Protein AF-A0A317Z2N9-F1 (afdb_monomer)

Secondary structure (DSSP, 8-state):
-EE---GGGHHHHTTGGGG-SS---HHHHHHHHHTTSS-HHHHHTSTTHHHHHHHHHTHHHHHIIIII---SEEEEPPTTS--TT--SEEEEEE-SS-EEEEEEEE-SSSSEEEEEEE-

pLDDT: mean 89.52, std 5.31, range [66.62, 96.81]

Mean predicted aligned error: 4.52 Å

Radius of gyration: 15.08 Å; Cα contacts (8 Å, |Δi|>4): 166; chains: 1; bounding box: 38×29×36 Å

InterPro domains:
  IPR041420 Phage-Barnase-EndoU-ColicinE5/D-RelE like nuclease 4 [PF18813] (1-115)

Organism: Staphylococcus pseudintermedius (NCBI:txid283734)

Foldseek 3Di:
DAADEDQLQVCVQLVVCVLDPDNDGSVVVVVCVVVVVDDPVSLCPGPCNVVRVVSVVCPVVVCCVPPVVPFPDKDQDDPPDPCPLQFGIWGWDDDPPDIKIWGWHQDPVDRYIYTRYID

Structure (mmCIF, N/CA/C/O backbone):
data_AF-A0A317Z2N9-F1
#
_entry.id   AF-A0A317Z2N9-F1
#
loop_
_atom_site.group_PDB
_atom_site.id
_atom_site.type_symbol
_atom_site.label_atom_id
_atom_site.label_alt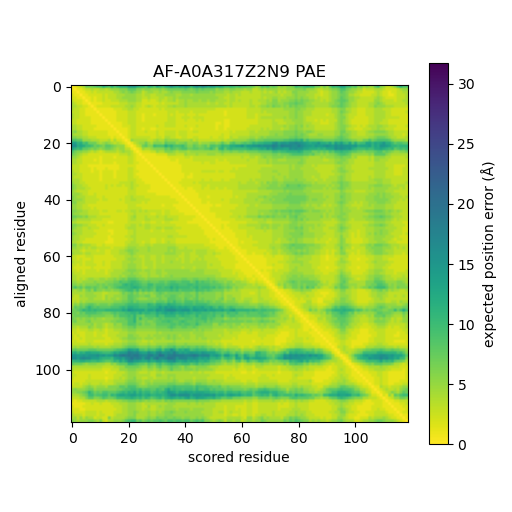_id
_atom_site.label_comp_id
_atom_site.label_asym_id
_atom_site.label_entity_id
_atom_site.label_seq_id
_atom_site.pdbx_PDB_ins_code
_atom_site.Cartn_x
_atom_site.Cartn_y
_atom_site.Cartn_z
_atom_site.occupancy
_atom_site.B_iso_or_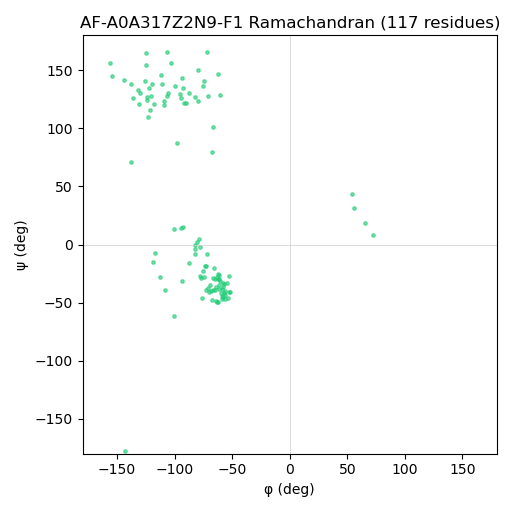equiv
_atom_site.auth_seq_id
_atom_site.auth_comp_id
_atom_site.auth_asym_id
_atom_site.auth_atom_id
_atom_site.pdbx_PDB_model_num
ATOM 1 N N . PHE A 1 1 ? 11.951 -10.401 -8.582 1.00 79.19 1 PHE A N 1
ATOM 2 C CA . PHE A 1 1 ? 12.078 -9.861 -7.207 1.00 79.19 1 PHE A CA 1
ATOM 3 C C . PHE A 1 1 ? 11.007 -10.484 -6.311 1.00 79.19 1 PHE A C 1
ATOM 5 O O . PHE A 1 1 ? 10.069 -11.060 -6.849 1.00 79.19 1 PHE A O 1
ATOM 12 N N . LYS A 1 2 ? 11.136 -10.420 -4.975 1.00 87.06 2 LYS A N 1
ATOM 13 C CA . LYS A 1 2 ? 10.104 -10.902 -4.035 1.00 87.06 2 LYS A CA 1
ATOM 14 C C . LYS A 1 2 ? 9.437 -9.712 -3.352 1.00 87.06 2 LYS A C 1
ATOM 16 O O . LYS A 1 2 ? 10.133 -8.905 -2.743 1.00 87.06 2 LYS A O 1
ATOM 21 N N . LEU A 1 3 ? 8.117 -9.610 -3.455 1.00 88.19 3 LEU A N 1
ATOM 22 C CA . LEU A 1 3 ? 7.344 -8.535 -2.838 1.00 88.19 3 LEU A CA 1
ATOM 23 C C . LEU A 1 3 ? 6.716 -9.024 -1.530 1.00 88.19 3 LEU A C 1
ATOM 25 O O . LEU A 1 3 ? 6.199 -10.137 -1.471 1.00 88.19 3 LEU A O 1
ATOM 29 N N . SER A 1 4 ? 6.788 -8.199 -0.489 1.00 89.94 4 SER A N 1
ATOM 30 C CA . SER A 1 4 ? 6.171 -8.443 0.810 1.00 89.94 4 SER A CA 1
ATOM 31 C C . SER A 1 4 ? 5.144 -7.355 1.099 1.00 89.94 4 SER A C 1
ATOM 33 O O . SER A 1 4 ? 5.462 -6.164 1.122 1.00 89.94 4 SER A O 1
ATOM 35 N N . PHE A 1 5 ? 3.898 -7.774 1.300 1.00 89.06 5 PHE A N 1
ATOM 36 C CA . PHE A 1 5 ? 2.794 -6.899 1.659 1.00 89.06 5 PHE A CA 1
ATOM 37 C C . PHE A 1 5 ? 2.156 -7.389 2.953 1.00 89.06 5 PHE A C 1
ATOM 39 O O . PHE A 1 5 ? 1.785 -8.555 3.075 1.00 89.06 5 PHE A O 1
ATOM 46 N N . GLN A 1 6 ? 2.042 -6.495 3.928 1.00 89.75 6 GLN A N 1
ATOM 47 C CA . GLN A 1 6 ? 1.457 -6.763 5.234 1.00 89.75 6 GLN A CA 1
ATOM 48 C C . GLN A 1 6 ? 0.329 -5.771 5.505 1.00 89.75 6 GLN A C 1
ATOM 50 O O . GLN A 1 6 ? 0.352 -4.630 5.042 1.00 89.75 6 GLN A O 1
ATOM 55 N N . THR A 1 7 ? -0.630 -6.155 6.345 1.00 88.56 7 THR A N 1
ATOM 56 C CA . THR A 1 7 ? -1.772 -5.299 6.709 1.00 88.56 7 THR A CA 1
ATOM 57 C C . THR A 1 7 ? -1.338 -3.930 7.246 1.00 88.56 7 THR A C 1
ATOM 59 O O . THR A 1 7 ? -1.976 -2.919 6.970 1.00 88.56 7 THR A O 1
ATOM 62 N N . ASN A 1 8 ? -0.202 -3.856 7.947 1.00 91.31 8 ASN A N 1
ATOM 63 C CA . ASN A 1 8 ? 0.342 -2.602 8.477 1.00 91.31 8 ASN A CA 1
ATOM 64 C C . ASN A 1 8 ? 0.916 -1.660 7.399 1.00 91.31 8 ASN A C 1
ATOM 66 O O . ASN A 1 8 ? 1.236 -0.516 7.715 1.00 91.31 8 ASN A O 1
ATOM 70 N N . ASN A 1 9 ? 1.030 -2.087 6.138 1.00 90.38 9 ASN A N 1
ATOM 71 C CA . ASN A 1 9 ? 1.362 -1.193 5.027 1.00 90.38 9 ASN A CA 1
ATOM 72 C C . ASN A 1 9 ? 0.145 -0.359 4.586 1.00 90.38 9 ASN A C 1
ATOM 74 O O . ASN A 1 9 ? 0.318 0.777 4.141 1.00 90.38 9 ASN A O 1
ATOM 78 N N . LEU A 1 10 ? -1.081 -0.879 4.756 1.00 91.62 10 LEU A N 1
ATOM 79 C CA . LEU A 1 10 ? -2.314 -0.225 4.299 1.00 91.62 10 LEU A CA 1
ATOM 80 C C . LEU A 1 10 ? -2.505 1.192 4.856 1.00 91.62 10 LEU A C 1
ATOM 82 O O . LEU A 1 10 ? -2.794 2.083 4.058 1.00 91.62 10 LEU A O 1
ATOM 86 N N . PRO A 1 11 ? -2.318 1.466 6.165 1.00 93.44 11 PRO A N 1
ATOM 87 C CA . PRO A 1 11 ? -2.539 2.807 6.692 1.00 93.44 11 PRO A CA 1
ATOM 88 C C . PRO A 1 11 ? -1.691 3.887 6.023 1.00 93.44 11 PRO A C 1
ATOM 90 O O . PRO A 1 11 ? -2.185 4.990 5.819 1.00 93.44 11 PRO A O 1
ATOM 93 N N . HIS A 1 12 ? -0.444 3.578 5.660 1.00 91.19 12 HIS A N 1
ATOM 94 C CA . HIS A 1 12 ? 0.419 4.537 4.977 1.00 91.19 12 HIS A CA 1
ATOM 95 C C . HIS A 1 12 ? 0.047 4.686 3.497 1.00 91.19 12 HIS A C 1
ATOM 97 O O . HIS A 1 12 ? -0.100 5.810 3.018 1.00 91.19 12 HIS A O 1
ATOM 103 N N . LEU A 1 13 ? -0.173 3.570 2.787 1.00 93.00 13 LEU A N 1
ATOM 104 C CA . LEU A 1 13 ? -0.553 3.594 1.368 1.00 93.00 13 LEU A CA 1
ATOM 105 C C . LEU A 1 13 ? -1.849 4.374 1.140 1.00 93.00 13 LEU A C 1
ATOM 107 O O . LEU A 1 13 ? -1.916 5.221 0.251 1.00 93.00 13 LEU A O 1
ATOM 111 N N . LEU A 1 14 ? -2.841 4.143 1.998 1.00 92.88 14 LEU A N 1
ATOM 112 C CA . LEU A 1 14 ? -4.150 4.791 1.950 1.00 92.88 14 LEU A CA 1
ATOM 113 C C . LEU A 1 14 ? -4.167 6.182 2.602 1.00 92.88 14 LEU A C 1
ATOM 115 O O . LEU A 1 14 ? -5.213 6.823 2.644 1.00 92.88 14 LEU A O 1
ATOM 119 N N . GLY A 1 15 ? -3.035 6.651 3.139 1.00 92.12 15 GLY A N 1
ATOM 120 C CA . GLY A 1 15 ? -2.933 7.952 3.801 1.00 92.12 15 GLY A CA 1
ATOM 121 C C . GLY A 1 15 ? -3.758 8.071 5.088 1.00 92.12 15 GLY A C 1
ATOM 122 O O . GLY A 1 15 ? -4.028 9.176 5.552 1.00 92.12 15 GLY A O 1
ATOM 123 N N . LEU A 1 16 ? -4.171 6.958 5.699 1.00 93.50 16 LEU A N 1
ATOM 124 C CA . LEU A 1 16 ? -5.059 6.970 6.863 1.00 93.50 16 LEU A CA 1
ATOM 125 C C . LEU A 1 16 ? -4.452 7.699 8.059 1.00 93.50 16 LEU A C 1
ATOM 127 O O . LEU A 1 16 ? -5.210 8.256 8.852 1.00 93.50 16 LEU A O 1
ATOM 131 N N . HIS A 1 17 ? -3.120 7.759 8.171 1.00 90.06 17 HIS A N 1
ATOM 132 C CA . HIS A 1 17 ? -2.435 8.520 9.221 1.00 90.06 17 HIS A CA 1
ATOM 133 C C . HIS A 1 17 ? -2.714 10.030 9.155 1.00 90.06 17 HIS A C 1
ATOM 135 O O . HIS A 1 17 ? -2.671 10.675 10.196 1.00 90.06 17 HIS A O 1
ATOM 141 N N . TYR A 1 18 ? -3.065 10.586 7.987 1.00 89.44 18 TYR A N 1
ATOM 142 C CA . TYR A 1 18 ? -3.460 11.998 7.847 1.00 89.44 18 TYR A CA 1
ATOM 143 C C . TYR A 1 18 ? -4.851 12.300 8.415 1.00 89.44 18 TYR A C 1
ATOM 145 O O . TYR A 1 18 ? -5.178 13.453 8.676 1.00 89.44 18 TYR A O 1
ATOM 153 N N . THR A 1 19 ? -5.682 11.275 8.616 1.00 89.00 19 THR A N 1
ATOM 154 C CA . THR A 1 19 ? -7.053 11.433 9.139 1.00 89.00 19 THR A CA 1
ATOM 155 C C . THR A 1 19 ? -7.176 11.103 10.622 1.00 89.00 19 THR A C 1
ATOM 157 O O . THR A 1 19 ? -8.280 10.946 11.144 1.00 89.00 19 THR A O 1
ATOM 160 N N . GLN A 1 20 ? -6.039 10.982 11.312 1.00 86.38 20 GLN A N 1
ATOM 161 C CA . GLN A 1 20 ? -5.984 10.720 12.744 1.00 86.38 20 GLN A CA 1
ATOM 162 C C . GLN A 1 20 ? -5.580 11.993 13.487 1.00 86.38 20 GLN A C 1
ATOM 164 O O . GLN A 1 20 ? -4.579 12.618 13.153 1.00 86.38 20 GLN A O 1
ATOM 169 N N . LYS A 1 21 ? -6.335 12.347 14.535 1.00 74.88 21 LYS A N 1
ATOM 170 C CA . LYS A 1 21 ? -6.039 13.511 15.395 1.00 74.88 21 LYS A CA 1
ATOM 171 C C . LYS A 1 21 ? -4.690 13.394 16.120 1.00 74.88 21 LYS A C 1
ATOM 173 O O . LYS A 1 21 ? -4.055 14.395 16.414 1.00 74.88 21 LYS A O 1
ATOM 178 N N . GLU A 1 22 ? -4.267 12.166 16.409 1.00 80.50 22 GLU A N 1
ATOM 179 C CA . GLU A 1 22 ? -2.992 11.839 17.048 1.00 80.50 22 GLU A CA 1
ATOM 180 C C . GLU A 1 22 ? -2.087 11.127 16.041 1.00 80.50 22 GLU A C 1
ATOM 182 O O . GLU A 1 22 ? -2.569 10.310 15.250 1.00 80.50 22 GLU A O 1
ATOM 187 N N . LYS A 1 23 ? -0.768 11.352 16.125 1.00 79.62 23 LYS A N 1
ATOM 188 C CA . LYS A 1 23 ? 0.236 10.570 15.385 1.00 79.62 23 LYS A CA 1
ATOM 189 C C . LYS A 1 23 ? 0.280 9.136 15.919 1.00 79.62 23 LYS A C 1
ATOM 191 O O . LYS A 1 23 ? 1.139 8.771 16.717 1.00 79.62 23 LYS A O 1
ATOM 196 N N . ILE A 1 24 ? -0.677 8.319 15.495 1.00 89.56 24 ILE A N 1
ATOM 197 C CA . ILE A 1 24 ? -0.731 6.896 15.815 1.00 89.56 24 ILE A CA 1
ATOM 198 C C . ILE A 1 24 ? -0.061 6.075 14.715 1.00 89.56 24 ILE A C 1
ATOM 200 O O . ILE A 1 24 ? -0.157 6.386 13.530 1.00 89.56 24 ILE A O 1
ATOM 204 N N . ASN A 1 25 ? 0.632 5.011 15.117 1.00 92.25 25 ASN A N 1
ATOM 205 C CA . ASN A 1 25 ? 1.297 4.117 14.175 1.00 92.25 25 ASN A CA 1
ATOM 206 C C . ASN A 1 25 ? 0.291 3.245 13.398 1.00 92.25 25 ASN A C 1
ATOM 208 O O . ASN A 1 25 ? -0.872 3.096 13.782 1.00 92.25 25 ASN A O 1
ATOM 212 N N . ALA A 1 26 ? 0.767 2.623 12.318 1.00 93.19 26 ALA A N 1
ATOM 213 C CA . ALA A 1 26 ? -0.054 1.795 11.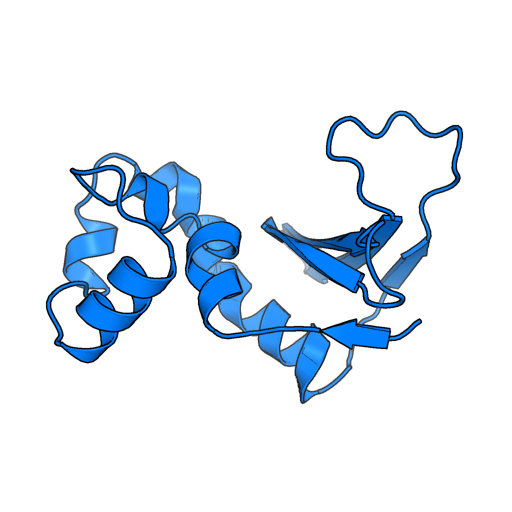441 1.00 93.19 26 ALA A CA 1
ATOM 214 C C . ALA A 1 26 ? -0.761 0.642 12.175 1.00 93.19 26 ALA A C 1
ATOM 216 O O . ALA A 1 26 ? -1.951 0.425 11.961 1.00 93.19 26 ALA A O 1
ATOM 217 N N . LYS A 1 27 ? -0.071 -0.045 13.097 1.00 94.94 27 LYS A N 1
ATOM 218 C CA . LYS A 1 27 ? -0.652 -1.152 13.875 1.00 94.94 27 LYS A CA 1
ATOM 219 C C . LYS A 1 27 ? -1.857 -0.689 14.701 1.00 94.94 27 LYS A C 1
ATOM 221 O O . LYS A 1 27 ? -2.880 -1.368 14.736 1.00 94.94 27 LYS A O 1
ATOM 226 N N . LYS A 1 28 ? -1.767 0.491 15.322 1.00 95.12 28 LYS A N 1
ATOM 227 C CA . LYS A 1 28 ? -2.863 1.093 16.096 1.00 95.12 28 LYS A CA 1
ATOM 228 C C . LYS A 1 28 ? -4.019 1.545 15.200 1.00 95.12 28 LYS A C 1
ATOM 230 O O . LYS A 1 28 ? -5.168 1.420 15.610 1.00 95.12 28 LYS A O 1
ATOM 235 N N . ILE A 1 29 ? -3.739 2.026 13.984 1.00 95.44 29 ILE A N 1
ATOM 236 C CA . ILE A 1 29 ? -4.785 2.336 12.993 1.00 95.44 29 ILE A CA 1
ATOM 237 C C . ILE A 1 29 ? -5.550 1.062 12.620 1.00 95.44 29 ILE A C 1
ATOM 239 O O . ILE A 1 29 ? -6.774 1.054 12.708 1.00 95.44 29 ILE A O 1
ATOM 243 N N . VAL A 1 30 ? -4.844 -0.022 12.280 1.00 95.56 30 VAL A N 1
ATOM 244 C CA . VAL A 1 30 ? -5.462 -1.319 11.950 1.00 95.56 30 VAL A CA 1
ATOM 245 C C . VAL A 1 30 ? -6.311 -1.839 13.114 1.00 95.56 30 VAL A C 1
ATOM 247 O O . VAL A 1 30 ? -7.461 -2.212 12.901 1.00 95.56 30 VAL A O 1
ATOM 250 N N . GLY A 1 31 ? -5.797 -1.784 14.348 1.00 96.12 31 GLY A N 1
ATOM 251 C CA . GLY A 1 31 ? -6.562 -2.167 15.542 1.00 96.12 31 G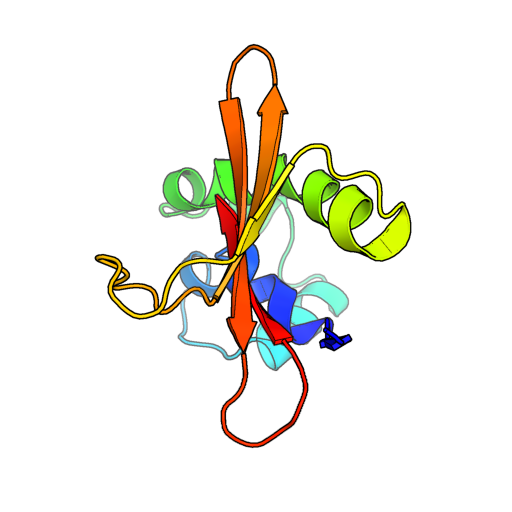LY A CA 1
ATOM 252 C C . GLY A 1 31 ? -7.838 -1.338 15.723 1.00 96.12 31 GLY A C 1
ATOM 253 O O . GLY A 1 31 ? -8.917 -1.893 15.887 1.00 96.12 31 GLY A O 1
ATOM 254 N N . ARG A 1 32 ? -7.758 -0.007 15.589 1.00 95.25 32 ARG A N 1
ATOM 255 C CA . ARG A 1 32 ? -8.935 0.875 15.695 1.00 95.25 32 ARG A CA 1
ATOM 256 C C . ARG A 1 32 ? -9.962 0.654 14.578 1.00 95.25 32 ARG A C 1
ATOM 258 O O . ARG A 1 32 ? -11.143 0.890 14.813 1.00 95.25 32 ARG A O 1
ATOM 265 N N . ILE A 1 33 ? -9.539 0.234 13.384 1.00 94.94 33 ILE A N 1
ATOM 266 C CA . ILE A 1 33 ? -10.460 -0.184 12.314 1.00 94.94 33 ILE A CA 1
ATOM 267 C C . ILE A 1 33 ? -11.179 -1.472 12.726 1.00 94.94 3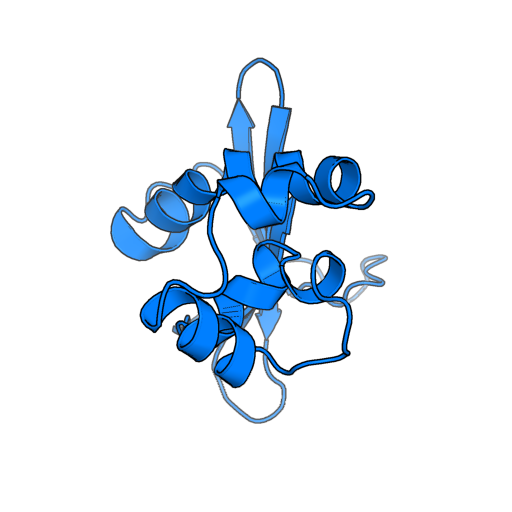3 ILE A C 1
ATOM 269 O O . ILE A 1 33 ? -12.402 -1.524 12.648 1.00 94.94 33 ILE A O 1
ATOM 273 N N . ALA A 1 34 ? -10.440 -2.474 13.214 1.00 96.25 34 ALA A N 1
ATOM 274 C CA . ALA A 1 34 ? -11.013 -3.744 13.667 1.00 96.25 34 ALA A CA 1
ATOM 275 C C . ALA A 1 34 ? -11.995 -3.565 14.841 1.00 96.25 34 ALA A C 1
ATOM 277 O O . ALA A 1 34 ? -13.015 -4.240 14.902 1.00 96.25 34 ALA A O 1
ATOM 278 N N . GLU A 1 35 ? -11.732 -2.607 15.732 1.00 96.81 35 GLU A N 1
ATOM 279 C CA . GLU A 1 35 ? -12.618 -2.227 16.842 1.00 96.81 35 GLU A CA 1
ATOM 280 C C . GLU A 1 35 ? -13.814 -1.349 16.413 1.00 96.81 35 GLU A C 1
ATOM 282 O O . GLU A 1 35 ? -14.600 -0.927 17.259 1.00 96.81 35 GLU A O 1
ATOM 287 N N . GLY A 1 36 ? -13.931 -0.981 15.131 1.00 95.75 36 GLY A N 1
ATOM 288 C CA . GLY A 1 36 ? -14.989 -0.093 14.630 1.00 95.75 36 GLY A CA 1
ATOM 289 C C . GLY A 1 36 ? -14.845 1.384 15.031 1.00 95.75 36 GLY A C 1
ATOM 290 O O . GLY A 1 36 ? -15.737 2.188 14.766 1.00 95.75 36 GLY A O 1
ATOM 291 N N . LYS A 1 37 ? -13.718 1.780 15.636 1.00 93.94 37 LYS A N 1
ATOM 292 C CA . LYS A 1 37 ? -13.436 3.167 16.060 1.00 93.94 37 LYS A CA 1
ATOM 293 C C . LYS A 1 37 ? -13.017 4.072 14.900 1.00 93.94 37 LYS A C 1
ATOM 295 O O . LYS A 1 37 ? -13.219 5.284 14.965 1.00 93.94 37 LYS A O 1
ATOM 300 N N . ILE A 1 38 ? -12.427 3.503 13.848 1.00 93.75 38 ILE A N 1
ATOM 301 C CA . ILE A 1 38 ? -12.185 4.181 12.568 1.00 93.75 38 ILE A CA 1
ATOM 302 C C . ILE A 1 38 ? -13.130 3.569 11.539 1.00 93.75 38 ILE A C 1
ATOM 304 O O . ILE A 1 38 ? -13.058 2.378 11.251 1.00 93.75 38 ILE A O 1
ATOM 308 N N . THR A 1 39 ? -13.998 4.394 10.962 1.00 93.88 39 THR A N 1
ATOM 309 C CA . THR A 1 39 ? -14.992 3.984 9.966 1.00 93.88 39 THR A CA 1
ATOM 310 C C . THR A 1 39 ? -14.862 4.812 8.694 1.00 93.88 39 THR A C 1
ATOM 312 O O . THR A 1 39 ? -14.280 5.899 8.681 1.00 93.88 39 THR A O 1
ATOM 315 N N . LYS A 1 40 ? -15.486 4.348 7.606 1.00 91.88 40 LYS A N 1
ATOM 316 C CA . LYS A 1 40 ? -15.613 5.130 6.365 1.00 91.88 40 LYS A CA 1
ATOM 317 C C . LYS A 1 40 ? -16.196 6.524 6.629 1.00 91.88 40 LYS A C 1
ATOM 319 O O . LYS A 1 40 ? -15.717 7.507 6.070 1.00 91.88 40 LYS A O 1
ATOM 324 N N . ASN A 1 41 ? -17.196 6.618 7.506 1.00 93.56 41 ASN A N 1
ATOM 325 C CA . ASN A 1 41 ? -17.836 7.884 7.854 1.00 93.56 41 ASN A CA 1
ATOM 326 C C . ASN A 1 41 ? -16.910 8.785 8.677 1.00 93.56 41 ASN A C 1
ATOM 328 O O . ASN A 1 41 ? -16.855 9.986 8.422 1.00 93.56 41 ASN A O 1
ATOM 332 N N . SER A 1 42 ? -16.147 8.233 9.629 1.00 93.00 42 SER A N 1
ATOM 333 C CA . SER A 1 42 ? -15.193 9.042 10.396 1.00 93.00 42 SER A CA 1
ATOM 334 C C . SER A 1 42 ? -14.078 9.598 9.506 1.00 93.00 42 SER A C 1
ATOM 336 O O . SER A 1 42 ? -13.728 10.764 9.657 1.00 93.00 42 SER A O 1
ATOM 338 N N . ILE A 1 43 ? -13.583 8.802 8.549 1.00 93.81 43 ILE A N 1
ATOM 339 C CA . ILE A 1 43 ? -12.563 9.215 7.571 1.00 93.81 43 ILE A CA 1
ATOM 340 C C . ILE A 1 43 ? -13.098 10.331 6.662 1.00 93.81 43 ILE A C 1
ATOM 342 O O . ILE A 1 43 ? -12.452 11.366 6.520 1.00 93.81 43 ILE A O 1
ATOM 346 N N . LYS A 1 44 ? -14.299 10.160 6.091 1.00 93.69 44 LYS A N 1
ATOM 347 C CA . LYS A 1 44 ? -14.907 11.123 5.152 1.00 93.69 44 LYS A CA 1
ATOM 348 C C . LYS A 1 44 ? -15.171 12.508 5.741 1.00 93.69 44 LYS A C 1
ATOM 350 O O . LYS A 1 44 ? -15.165 13.483 5.002 1.00 93.69 44 LYS A O 1
ATOM 355 N N . ARG A 1 45 ? -15.431 12.597 7.048 1.00 93.94 45 ARG A N 1
ATOM 356 C CA . ARG A 1 45 ? -15.681 13.875 7.741 1.00 93.94 45 ARG A CA 1
ATOM 357 C C . ARG A 1 45 ? -14.399 14.619 8.125 1.00 93.94 45 ARG A C 1
ATOM 359 O O . ARG A 1 45 ? -14.483 15.731 8.634 1.00 93.94 45 ARG A O 1
ATOM 366 N N . HIS A 1 46 ? -13.226 14.008 7.961 1.00 94.12 46 HIS A N 1
ATOM 367 C CA . HIS A 1 46 ? -11.964 14.648 8.317 1.00 94.12 46 HIS A CA 1
ATOM 368 C C . HIS A 1 46 ? -11.595 15.727 7.286 1.00 94.12 46 HIS A C 1
ATOM 370 O O . HIS A 1 46 ? -11.753 15.512 6.089 1.00 94.12 46 HIS A O 1
ATOM 376 N N . HIS A 1 47 ? -11.051 16.863 7.731 1.00 93.19 47 HIS A N 1
ATOM 377 C CA . HIS A 1 47 ? -10.676 17.980 6.847 1.00 93.19 47 HIS A CA 1
ATOM 378 C C . HIS A 1 47 ? -9.624 17.583 5.793 1.00 93.19 47 HIS A C 1
ATOM 380 O O . HIS A 1 47 ? -9.663 18.050 4.662 1.00 93.19 47 HIS A O 1
ATOM 386 N N . GLU A 1 48 ? -8.743 16.641 6.131 1.00 92.75 48 GLU A N 1
ATOM 387 C CA . GLU A 1 48 ? -7.732 16.086 5.215 1.00 92.75 48 GLU A CA 1
ATOM 388 C C . GLU A 1 48 ? -8.270 15.006 4.255 1.00 92.75 48 GLU A C 1
ATOM 390 O O . GLU A 1 48 ? -7.494 14.430 3.493 1.00 92.75 48 GLU A O 1
ATOM 395 N N . TYR A 1 49 ? -9.571 14.684 4.277 1.00 94.06 49 TYR A N 1
ATOM 396 C CA . TYR A 1 49 ? -10.132 13.605 3.452 1.00 94.06 49 TYR A CA 1
ATOM 397 C C . TYR A 1 49 ? -9.852 13.797 1.957 1.00 94.06 49 TYR A C 1
ATOM 399 O O . TYR A 1 49 ? -9.513 12.836 1.268 1.00 94.06 49 TYR A O 1
ATOM 407 N N . SER A 1 50 ? -9.938 15.034 1.459 1.00 92.12 50 SER A N 1
ATOM 408 C CA . SER A 1 50 ? -9.666 15.355 0.053 1.00 92.12 50 SER A CA 1
ATOM 409 C C . SER A 1 50 ? -8.265 14.929 -0.390 1.00 92.12 50 SER A C 1
ATOM 411 O O . SER A 1 50 ? -8.113 14.459 -1.511 1.00 92.12 50 SER A O 1
ATOM 413 N N . LYS A 1 51 ? -7.265 14.991 0.500 1.00 90.75 51 LYS A N 1
ATOM 414 C CA . LYS A 1 51 ? -5.872 14.622 0.198 1.00 90.75 51 LYS A CA 1
ATOM 415 C C . LYS A 1 51 ? -5.649 13.116 0.073 1.00 90.75 51 LYS A C 1
ATOM 417 O O . LYS A 1 51 ? -4.631 12.692 -0.465 1.00 90.75 51 LYS A O 1
ATOM 422 N N . ILE A 1 52 ? -6.567 12.304 0.600 1.00 92.62 52 ILE A N 1
ATOM 423 C CA . ILE A 1 52 ? -6.439 10.839 0.612 1.00 92.62 52 ILE A CA 1
ATOM 424 C C . ILE A 1 52 ? -7.538 10.132 -0.182 1.00 92.62 52 ILE A C 1
ATOM 426 O O . ILE A 1 52 ? -7.481 8.916 -0.353 1.00 92.62 52 ILE A O 1
ATOM 430 N N . LYS A 1 53 ? -8.545 10.871 -0.658 1.00 91.69 53 LYS A N 1
ATOM 431 C CA . LYS A 1 53 ? -9.708 10.328 -1.366 1.00 91.69 53 LYS A CA 1
ATOM 432 C C . LYS A 1 53 ? -9.292 9.458 -2.551 1.00 91.69 53 LYS A C 1
ATOM 434 O O . LYS A 1 53 ? -9.806 8.349 -2.674 1.00 91.69 53 LYS A O 1
ATOM 439 N N . ASP A 1 54 ? -8.353 9.926 -3.365 1.00 88.25 54 ASP A N 1
ATOM 440 C CA . ASP A 1 54 ? -7.924 9.206 -4.568 1.00 88.25 54 ASP A CA 1
ATOM 441 C C . ASP A 1 54 ? -7.214 7.898 -4.207 1.00 88.25 54 ASP A C 1
ATOM 443 O O . ASP A 1 54 ? -7.536 6.846 -4.748 1.00 88.25 54 ASP A O 1
ATOM 447 N N . ARG A 1 55 ? -6.388 7.908 -3.152 1.00 91.06 55 ARG A N 1
ATOM 448 C CA . ARG A 1 55 ? -5.770 6.690 -2.601 1.00 91.06 55 ARG A CA 1
ATOM 449 C C . ARG A 1 55 ? -6.814 5.669 -2.143 1.00 91.06 55 ARG A C 1
ATOM 451 O O . ARG A 1 55 ? -6.629 4.472 -2.320 1.00 91.06 55 ARG A O 1
ATOM 458 N N . LEU A 1 56 ? -7.919 6.121 -1.550 1.00 91.00 56 LEU A N 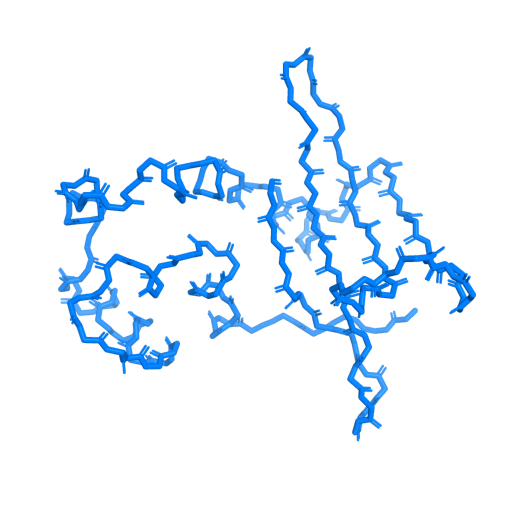1
ATOM 459 C CA . LEU A 1 56 ? -9.001 5.233 -1.116 1.00 91.00 56 LEU A CA 1
ATOM 460 C C . LEU A 1 56 ? -9.806 4.675 -2.294 1.00 91.00 56 LEU A C 1
ATOM 462 O O . LEU A 1 56 ? -10.179 3.504 -2.264 1.00 91.00 56 LEU A O 1
ATOM 466 N N . ILE A 1 57 ? -10.065 5.486 -3.324 1.00 86.62 57 ILE A N 1
ATOM 467 C CA . ILE A 1 57 ? -10.695 5.028 -4.575 1.00 86.62 57 ILE A CA 1
ATOM 468 C C . ILE A 1 57 ? -9.810 3.972 -5.242 1.00 86.62 57 ILE A C 1
ATOM 470 O O . ILE A 1 57 ? -10.305 2.950 -5.719 1.00 86.62 57 ILE A O 1
ATOM 474 N N . ASN A 1 58 ? -8.496 4.174 -5.174 1.00 85.75 58 ASN A N 1
ATOM 475 C CA . ASN A 1 58 ? -7.509 3.301 -5.784 1.00 85.75 58 ASN A CA 1
ATOM 476 C C . ASN A 1 58 ? -7.230 2.024 -4.979 1.00 85.75 58 ASN A C 1
ATOM 478 O O . ASN A 1 58 ? -6.405 1.215 -5.389 1.00 85.75 58 ASN A O 1
ATOM 482 N N . TYR A 1 59 ? -7.950 1.773 -3.880 1.00 88.69 59 TYR A N 1
ATOM 483 C CA . TYR A 1 59 ? -7.781 0.568 -3.063 1.00 88.69 59 TYR A CA 1
ATOM 484 C C . TYR A 1 59 ? -7.855 -0.733 -3.881 1.00 88.69 59 TYR A C 1
ATOM 486 O O . TYR A 1 59 ? -7.044 -1.635 -3.678 1.00 88.69 59 TYR A O 1
ATOM 494 N N . ASN A 1 60 ? -8.774 -0.816 -4.849 1.00 88.50 60 ASN A N 1
ATOM 495 C CA . ASN A 1 60 ? -8.940 -2.016 -5.677 1.00 88.50 60 ASN A CA 1
ATOM 496 C C . ASN A 1 60 ? -7.724 -2.305 -6.575 1.00 88.50 60 ASN A C 1
ATOM 498 O O . ASN A 1 60 ? -7.517 -3.451 -6.968 1.00 88.50 60 ASN A O 1
ATOM 502 N N . PHE A 1 61 ? -6.873 -1.315 -6.854 1.00 90.69 61 PHE A N 1
ATOM 503 C CA . PHE A 1 61 ? -5.628 -1.542 -7.590 1.00 90.69 61 PHE A CA 1
ATOM 504 C C . PHE A 1 61 ? -4.631 -2.394 -6.804 1.00 90.69 61 PHE A C 1
ATOM 506 O O . PHE A 1 61 ? -3.885 -3.166 -7.399 1.00 90.69 61 PHE A O 1
ATOM 513 N N . LEU A 1 62 ? -4.666 -2.351 -5.466 1.00 90.50 62 LEU A N 1
ATOM 514 C CA . LEU A 1 62 ? -3.853 -3.244 -4.633 1.00 90.50 62 LEU A CA 1
ATOM 515 C C . LEU A 1 62 ? -4.253 -4.713 -4.828 1.00 90.50 62 LEU A C 1
ATOM 517 O O . LEU A 1 62 ? -3.384 -5.584 -4.838 1.00 90.50 62 LEU A O 1
ATOM 521 N N . HIS A 1 63 ? -5.551 -4.984 -5.016 1.00 89.88 63 HIS A N 1
ATOM 522 C CA . HIS A 1 63 ? -6.053 -6.330 -5.302 1.00 89.88 63 HIS A CA 1
ATOM 523 C C . HIS A 1 63 ? -5.490 -6.840 -6.630 1.00 89.88 63 HIS A C 1
ATOM 525 O O . HIS A 1 63 ? -4.862 -7.899 -6.664 1.00 89.88 63 HIS A O 1
ATOM 531 N N . LYS A 1 64 ? -5.585 -6.020 -7.684 1.00 90.81 64 LYS A N 1
ATOM 532 C CA . LYS A 1 64 ? -4.978 -6.325 -8.984 1.00 90.81 64 LYS A CA 1
ATOM 533 C C . LYS A 1 64 ? -3.476 -6.576 -8.878 1.00 90.81 64 LYS A C 1
ATOM 535 O O . LYS A 1 64 ? -2.968 -7.534 -9.448 1.00 90.81 64 LYS A O 1
ATOM 540 N N . CYS A 1 65 ? -2.764 -5.753 -8.107 1.00 90.56 65 CYS A N 1
ATOM 541 C CA . CYS A 1 65 ? -1.313 -5.849 -7.992 1.00 90.56 65 CYS A CA 1
ATOM 542 C C . CYS A 1 65 ? -0.830 -7.111 -7.266 1.00 90.56 65 CYS A C 1
ATOM 544 O O . CYS A 1 65 ? 0.195 -7.682 -7.641 1.00 90.56 65 CYS A O 1
ATOM 546 N N . PHE A 1 66 ? -1.515 -7.521 -6.195 1.00 88.19 66 PHE A N 1
ATOM 547 C CA . PHE A 1 66 ? -0.990 -8.540 -5.277 1.00 88.19 66 PHE A CA 1
ATOM 548 C C . PHE A 1 66 ? -1.751 -9.861 -5.286 1.00 88.19 66 PHE A C 1
ATOM 550 O O . PHE A 1 66 ? -1.150 -10.893 -4.981 1.00 88.19 66 PHE A O 1
ATOM 557 N N . ILE A 1 67 ? -3.043 -9.834 -5.610 1.00 88.50 67 ILE A N 1
ATOM 558 C CA . ILE A 1 67 ? -3.914 -11.012 -5.596 1.00 88.50 67 ILE A CA 1
ATOM 559 C C . ILE A 1 67 ? -4.076 -11.523 -7.024 1.00 88.50 67 ILE A C 1
ATOM 561 O O . ILE A 1 67 ? -3.595 -12.615 -7.323 1.00 88.50 67 ILE A O 1
ATOM 565 N N . ASP A 1 68 ? -4.645 -10.703 -7.911 1.00 90.81 68 ASP A N 1
ATOM 566 C CA . ASP A 1 68 ? -4.909 -11.111 -9.301 1.00 90.81 68 ASP A CA 1
ATOM 567 C C . ASP A 1 68 ? -3.624 -11.153 -10.137 1.00 90.81 68 ASP A C 1
ATOM 569 O O . ASP A 1 68 ? -3.510 -11.934 -11.078 1.00 90.81 68 ASP A O 1
ATOM 573 N N . LYS A 1 69 ? -2.636 -10.328 -9.760 1.00 87.19 69 LYS A N 1
ATOM 574 C CA . LYS A 1 69 ? -1.366 -10.116 -10.477 1.00 87.19 69 LYS A CA 1
ATOM 575 C C . LYS A 1 69 ? -1.576 -9.675 -11.930 1.00 87.19 69 LYS A C 1
ATOM 577 O O . LYS A 1 69 ? -0.745 -9.952 -12.791 1.00 87.19 69 LYS A O 1
ATOM 582 N N . ASP A 1 70 ? -2.666 -8.955 -12.172 1.00 87.62 70 ASP A N 1
ATOM 583 C CA . ASP A 1 70 ? -3.038 -8.397 -13.467 1.00 87.62 70 ASP A CA 1
ATOM 584 C C . ASP A 1 70 ? -2.614 -6.925 -13.524 1.00 87.62 70 ASP A C 1
ATOM 586 O O . ASP A 1 70 ? -3.349 -6.018 -13.126 1.00 87.62 70 ASP A O 1
ATOM 590 N N . ILE A 1 71 ? -1.365 -6.694 -13.933 1.00 84.62 71 ILE A N 1
ATOM 591 C CA . ILE A 1 71 ? -0.781 -5.355 -14.041 1.00 84.62 71 ILE A CA 1
ATOM 592 C C . ILE A 1 71 ? -0.273 -5.158 -15.460 1.00 84.62 71 ILE A C 1
ATOM 594 O O . ILE A 1 71 ? 0.577 -5.907 -15.938 1.00 84.62 71 ILE A O 1
ATOM 598 N N . LYS A 1 72 ? -0.748 -4.095 -16.111 1.00 79.75 72 LYS A N 1
ATOM 599 C CA . LYS A 1 72 ? -0.381 -3.777 -17.496 1.00 79.75 72 LYS A CA 1
ATOM 600 C C . LYS A 1 72 ? 1.057 -3.290 -17.646 1.00 79.75 72 LYS A C 1
ATOM 602 O O . LYS A 1 72 ? 1.695 -3.596 -18.648 1.00 79.75 72 LYS A O 1
ATOM 607 N N . LEU A 1 73 ? 1.559 -2.512 -16.683 1.00 86.88 73 LEU A N 1
ATOM 608 C CA . LEU A 1 73 ? 2.896 -1.929 -16.750 1.00 86.88 73 LEU A CA 1
ATOM 609 C C . LEU A 1 73 ? 3.636 -2.046 -15.414 1.00 86.88 73 LEU A C 1
ATOM 611 O O . LEU A 1 73 ? 3.171 -1.579 -14.375 1.00 86.88 73 LEU A O 1
ATOM 615 N N . CYS A 1 74 ? 4.833 -2.629 -15.477 1.00 90.69 74 CYS A N 1
ATOM 616 C CA . CYS A 1 74 ? 5.804 -2.679 -14.392 1.00 90.69 74 CYS A CA 1
ATOM 617 C C . CYS A 1 74 ? 7.101 -2.014 -14.860 1.00 90.69 74 CYS A C 1
ATOM 619 O O . CYS A 1 74 ? 7.763 -2.515 -15.768 1.00 90.69 74 CYS A O 1
ATOM 621 N N . VAL A 1 75 ? 7.480 -0.908 -14.224 1.00 89.19 75 VAL A N 1
ATOM 622 C CA . VAL A 1 75 ? 8.703 -0.162 -14.543 1.00 89.19 75 VAL A CA 1
ATOM 623 C C . VAL A 1 75 ? 9.739 -0.395 -13.451 1.00 89.19 75 VAL A C 1
ATOM 625 O O . VAL A 1 75 ? 9.450 -0.192 -12.274 1.00 89.19 75 VAL A O 1
ATOM 628 N N . ILE A 1 76 ? 10.949 -0.798 -13.837 1.00 90.25 76 ILE A N 1
ATOM 629 C CA . ILE A 1 76 ? 12.118 -0.815 -12.950 1.00 90.25 76 ILE A CA 1
ATOM 630 C C . ILE A 1 76 ? 12.819 0.530 -13.113 1.00 90.25 76 ILE A C 1
ATOM 632 O O . ILE A 1 76 ? 13.190 0.895 -14.228 1.00 90.25 76 ILE A O 1
ATOM 636 N N . ILE A 1 77 ? 12.966 1.275 -12.021 1.00 88.38 77 ILE A N 1
ATOM 637 C CA . ILE A 1 77 ? 13.555 2.614 -12.058 1.00 88.38 77 ILE A CA 1
ATOM 638 C C . ILE A 1 77 ? 15.087 2.489 -12.122 1.00 88.38 77 ILE A C 1
ATOM 640 O O . ILE A 1 77 ? 15.671 1.857 -11.240 1.00 88.38 77 ILE A O 1
ATOM 644 N N . PRO A 1 78 ? 15.761 3.077 -13.130 1.00 87.19 78 PRO A N 1
ATOM 645 C CA . PRO A 1 78 ? 17.222 3.071 -13.206 1.00 87.19 78 PRO A CA 1
ATOM 646 C C . PRO A 1 78 ? 17.873 3.796 -12.018 1.00 87.19 78 PRO A C 1
ATOM 648 O O . PRO A 1 78 ? 17.352 4.813 -11.555 1.00 87.19 78 PRO A O 1
ATOM 651 N N . GLU A 1 79 ? 19.049 3.340 -11.578 1.00 80.38 79 GLU A N 1
ATOM 652 C CA . GLU A 1 79 ? 19.752 3.870 -10.393 1.00 80.38 79 GLU A CA 1
ATOM 653 C C . GLU A 1 79 ? 20.059 5.377 -10.467 1.00 80.38 79 GLU A C 1
ATOM 655 O O . GLU A 1 79 ? 19.986 6.070 -9.456 1.00 80.38 79 GLU A O 1
ATOM 660 N N . ASN A 1 80 ? 20.318 5.907 -11.667 1.00 85.50 80 ASN A N 1
ATOM 661 C CA . ASN A 1 80 ? 20.694 7.311 -11.885 1.00 85.50 80 ASN A CA 1
ATOM 662 C C . ASN A 1 80 ? 19.499 8.237 -12.189 1.00 85.50 80 ASN A C 1
ATOM 664 O O . ASN A 1 80 ? 19.676 9.349 -12.685 1.00 85.50 80 ASN A O 1
ATOM 668 N N . SER A 1 81 ? 18.272 7.783 -11.928 1.00 87.50 81 SER A N 1
ATOM 669 C CA . SER A 1 81 ? 17.054 8.566 -12.178 1.00 87.50 81 SER A CA 1
ATOM 670 C C . SER A 1 81 ? 16.798 9.590 -11.068 1.00 87.50 81 SER A C 1
ATOM 672 O O . SER A 1 81 ? 17.071 9.331 -9.895 1.00 87.50 81 SER A O 1
ATOM 674 N N . ILE A 1 82 ? 16.164 10.721 -11.398 1.00 88.06 82 ILE A N 1
ATOM 675 C CA . ILE A 1 82 ? 15.643 11.658 -10.389 1.00 88.06 82 ILE A CA 1
ATOM 676 C C . ILE A 1 82 ? 14.496 10.970 -9.630 1.00 88.06 82 ILE A C 1
ATOM 678 O O . ILE A 1 82 ? 13.380 10.856 -10.130 1.00 88.06 82 ILE A O 1
ATOM 682 N N . ASN A 1 83 ? 14.782 10.481 -8.421 1.00 87.06 83 ASN A N 1
ATOM 683 C CA . ASN A 1 83 ? 13.891 9.603 -7.659 1.00 87.06 83 ASN A CA 1
ATOM 684 C C . ASN A 1 83 ? 13.841 9.985 -6.163 1.00 87.06 83 ASN A C 1
ATOM 686 O O . ASN A 1 83 ? 14.358 9.262 -5.305 1.00 87.06 83 ASN A O 1
ATOM 690 N N . PRO A 1 84 ? 13.217 11.125 -5.807 1.00 85.69 84 PRO A N 1
ATOM 691 C CA . PRO A 1 84 ? 13.194 11.615 -4.426 1.00 85.69 84 PRO A CA 1
ATOM 692 C C . PRO A 1 84 ? 12.467 10.665 -3.461 1.00 85.69 84 PRO A C 1
ATOM 694 O O . PRO A 1 84 ? 12.806 10.598 -2.281 1.00 85.69 84 PRO A O 1
ATOM 697 N N . GLN A 1 85 ? 11.495 9.892 -3.959 1.00 84.38 85 GLN A N 1
ATOM 698 C CA . GLN A 1 85 ? 10.755 8.903 -3.166 1.00 84.38 85 GLN A CA 1
ATOM 699 C C . GLN A 1 85 ? 11.498 7.562 -3.025 1.00 84.38 85 GLN A C 1
ATOM 701 O O . GL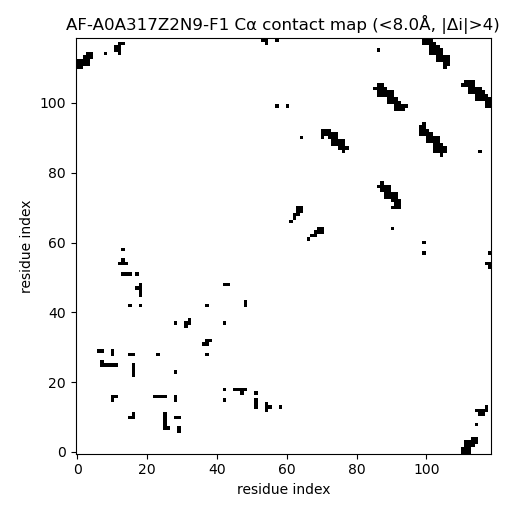N A 1 85 ? 11.041 6.694 -2.278 1.00 84.38 85 GLN A O 1
ATOM 706 N N . LYS A 1 86 ? 12.663 7.410 -3.677 1.00 90.31 86 LYS A N 1
ATOM 707 C CA . LYS A 1 86 ? 13.506 6.205 -3.646 1.00 90.31 86 LYS A CA 1
ATOM 708 C C . LYS A 1 86 ? 12.720 4.943 -4.028 1.00 90.31 86 LYS A C 1
ATOM 710 O O . LYS A 1 86 ? 12.807 3.930 -3.342 1.00 90.31 86 LYS A O 1
ATOM 715 N N . ILE A 1 87 ? 11.896 5.044 -5.070 1.00 93.38 87 ILE A N 1
ATOM 716 C CA . ILE A 1 87 ? 11.099 3.945 -5.625 1.00 93.38 87 ILE A CA 1
ATOM 717 C C . ILE A 1 87 ? 11.967 3.112 -6.565 1.00 93.38 87 ILE A C 1
ATOM 719 O O . ILE A 1 87 ? 12.554 3.657 -7.490 1.00 93.38 87 ILE A O 1
ATOM 723 N N . ASP A 1 88 ? 12.031 1.803 -6.361 1.00 93.12 88 ASP A N 1
ATOM 724 C CA . ASP A 1 88 ? 12.813 0.901 -7.215 1.00 93.12 88 ASP A CA 1
ATOM 725 C C . ASP A 1 88 ? 11.954 0.297 -8.333 1.00 93.12 88 ASP A C 1
ATOM 727 O O . ASP A 1 88 ? 12.443 0.004 -9.423 1.00 93.12 88 ASP A O 1
ATOM 731 N N . ILE A 1 89 ? 10.662 0.091 -8.058 1.00 93.31 89 ILE A N 1
ATOM 732 C CA . ILE A 1 89 ? 9.700 -0.515 -8.981 1.00 93.31 89 ILE A CA 1
ATOM 733 C C . ILE A 1 89 ? 8.390 0.266 -8.920 1.00 93.31 89 ILE A C 1
ATOM 735 O O . ILE A 1 89 ? 7.919 0.604 -7.835 1.00 93.31 89 ILE A O 1
ATOM 739 N N . ALA A 1 90 ? 7.777 0.516 -10.070 1.00 92.56 90 ALA A N 1
ATOM 740 C CA . ALA A 1 90 ? 6.456 1.118 -10.168 1.00 92.56 90 ALA A CA 1
ATOM 741 C C . ALA A 1 90 ? 5.492 0.188 -10.904 1.00 92.56 90 ALA A C 1
ATOM 743 O O . ALA A 1 90 ? 5.771 -0.242 -12.024 1.00 92.56 90 ALA A O 1
ATOM 744 N N . PHE A 1 91 ? 4.345 -0.084 -10.288 1.00 93.69 91 PHE A N 1
ATOM 745 C CA . PHE A 1 91 ? 3.196 -0.665 -10.974 1.00 93.69 91 PHE A CA 1
ATOM 746 C C . PHE A 1 91 ? 2.263 0.460 -11.399 1.00 93.69 91 PHE A C 1
ATOM 748 O O . PHE A 1 91 ? 1.931 1.329 -10.589 1.00 93.69 91 PHE A O 1
ATOM 755 N N . ILE A 1 92 ? 1.876 0.452 -12.673 1.00 91.38 92 ILE A N 1
ATOM 756 C CA . ILE A 1 92 ? 1.094 1.524 -13.286 1.00 91.38 92 ILE A CA 1
ATOM 757 C C . ILE A 1 92 ? -0.077 0.914 -14.049 1.00 91.38 92 ILE A C 1
ATOM 759 O O . ILE A 1 92 ? 0.092 -0.026 -14.830 1.00 91.38 92 ILE A O 1
ATOM 763 N N . GLU A 1 93 ? -1.263 1.480 -13.850 1.00 89.19 93 GLU A N 1
ATOM 764 C CA . GLU A 1 93 ? -2.439 1.184 -14.661 1.00 89.19 93 GLU A CA 1
ATOM 765 C C . GLU A 1 93 ? -3.090 2.487 -15.122 1.00 89.19 93 GLU A C 1
ATOM 767 O O . GLU A 1 93 ? -3.508 3.312 -14.314 1.00 89.19 93 GLU A O 1
ATOM 772 N N . ASN A 1 94 ? -3.189 2.660 -16.439 1.00 83.25 94 ASN A N 1
ATOM 773 C CA . ASN A 1 94 ? -3.908 3.778 -17.032 1.00 83.25 94 ASN A CA 1
ATOM 774 C C . ASN A 1 94 ? -5.368 3.383 -17.253 1.00 83.25 94 ASN A C 1
ATOM 776 O O . ASN A 1 94 ? -5.654 2.442 -18.000 1.00 83.25 94 ASN A O 1
ATOM 780 N N . ASN A 1 95 ? -6.276 4.142 -16.650 1.00 74.69 95 ASN A N 1
ATOM 781 C CA . ASN A 1 95 ? -7.695 4.141 -16.982 1.00 74.69 95 ASN A CA 1
ATOM 782 C C . ASN A 1 95 ? -8.029 5.428 -17.749 1.00 74.69 95 ASN A C 1
ATOM 784 O O . ASN A 1 95 ? -7.246 6.376 -17.742 1.00 74.69 95 ASN A O 1
ATOM 788 N N . SER A 1 96 ? -9.196 5.481 -18.397 1.00 66.62 96 SER A N 1
ATOM 789 C CA . SER A 1 96 ? -9.580 6.583 -19.298 1.00 66.62 96 SER A CA 1
ATOM 790 C C . SER A 1 96 ? -9.463 7.983 -18.684 1.00 66.62 96 SER A C 1
ATOM 792 O O . SER A 1 96 ? -9.246 8.943 -19.414 1.00 66.62 96 SER A O 1
ATOM 794 N N . ASN A 1 97 ? -9.582 8.095 -17.355 1.00 68.56 97 ASN A N 1
ATOM 795 C CA . ASN A 1 97 ? -9.606 9.379 -16.656 1.00 68.56 97 ASN A CA 1
ATOM 796 C C . ASN A 1 97 ? -8.468 9.574 -15.647 1.00 68.56 97 ASN A C 1
ATOM 798 O O . ASN A 1 97 ? -8.287 10.701 -15.211 1.00 68.56 97 ASN A O 1
ATOM 802 N N . ASN A 1 98 ? -7.739 8.523 -15.246 1.00 73.75 98 ASN A N 1
ATOM 803 C CA . ASN A 1 98 ? -6.703 8.594 -14.208 1.00 73.75 98 ASN A CA 1
ATOM 804 C C . ASN A 1 98 ? -5.660 7.482 -14.394 1.00 73.75 98 ASN A C 1
ATOM 806 O O . ASN A 1 98 ? -6.009 6.351 -14.743 1.00 73.75 98 ASN A O 1
ATOM 810 N N . ALA A 1 99 ? -4.401 7.791 -14.086 1.00 83.44 99 ALA A N 1
ATOM 811 C CA . ALA A 1 99 ? -3.340 6.800 -13.942 1.00 83.44 99 ALA A CA 1
ATOM 812 C C . ALA A 1 99 ? -3.205 6.415 -12.465 1.00 83.44 99 ALA A C 1
ATOM 814 O O . ALA A 1 99 ? -3.053 7.285 -11.610 1.00 83.44 99 ALA A O 1
ATOM 815 N N . MET A 1 100 ? -3.267 5.119 -12.175 1.00 89.56 100 MET A N 1
ATOM 816 C CA . MET A 1 100 ? -3.034 4.564 -10.845 1.00 89.56 100 MET A CA 1
ATOM 817 C C . MET A 1 100 ? -1.562 4.189 -10.731 1.00 89.56 100 MET A C 1
ATOM 819 O O . MET A 1 100 ? -1.002 3.574 -11.644 1.00 89.56 100 MET A O 1
ATOM 823 N N . PHE A 1 101 ? -0.943 4.547 -9.613 1.00 90.75 101 PHE A N 1
ATOM 824 C CA . PHE A 1 101 ? 0.478 4.326 -9.382 1.00 90.75 101 PHE A CA 1
ATOM 825 C C . PHE A 1 101 ? 0.699 3.658 -8.033 1.00 90.75 101 PHE A C 1
ATOM 827 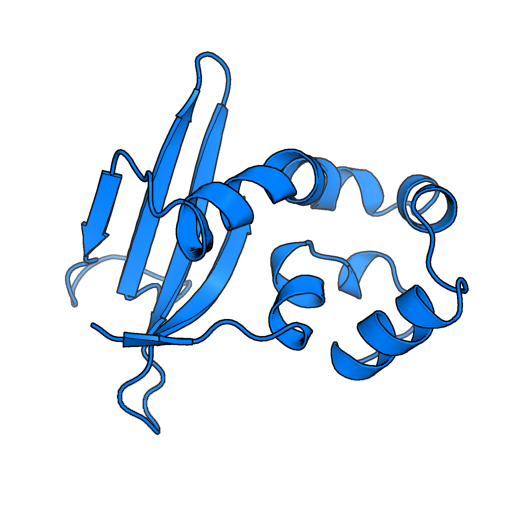O O . PHE A 1 101 ? 0.242 4.145 -7.001 1.00 90.75 101 PHE A O 1
ATOM 834 N N . LEU A 1 102 ? 1.476 2.580 -8.025 1.00 93.75 102 LEU A N 1
ATOM 835 C CA . LEU A 1 102 ? 1.967 1.944 -6.812 1.00 93.75 102 LEU A CA 1
ATOM 836 C C . LEU A 1 102 ? 3.493 1.890 -6.868 1.00 93.75 102 LEU A C 1
ATOM 838 O O . LEU A 1 102 ? 4.083 1.135 -7.642 1.00 93.75 102 LEU A O 1
ATOM 842 N N . GLY A 1 103 ? 4.125 2.691 -6.016 1.00 93.94 103 GLY A N 1
ATOM 843 C CA . GLY A 1 103 ? 5.571 2.717 -5.865 1.00 93.94 103 GLY A CA 1
ATOM 844 C C . GLY A 1 103 ? 6.027 1.688 -4.839 1.00 93.94 103 GLY A C 1
ATOM 845 O O . GLY A 1 103 ? 5.516 1.626 -3.716 1.00 93.94 103 GLY A O 1
ATOM 846 N N . ILE A 1 104 ? 7.018 0.897 -5.221 1.00 94.25 104 ILE A N 1
ATOM 847 C CA . ILE A 1 104 ? 7.575 -0.207 -4.452 1.00 94.25 104 ILE A CA 1
ATOM 848 C C . ILE A 1 104 ? 9.069 0.039 -4.257 1.00 94.25 104 ILE A C 1
ATOM 850 O O . ILE A 1 104 ? 9.793 0.388 -5.191 1.00 94.25 104 ILE A O 1
ATOM 854 N N . ARG A 1 105 ? 9.537 -0.169 -3.029 1.00 93.62 105 ARG A N 1
ATOM 855 C CA . ARG A 1 105 ? 10.922 0.063 -2.631 1.00 93.62 105 ARG A CA 1
ATOM 856 C C . ARG A 1 105 ? 11.573 -1.216 -2.129 1.00 93.62 105 ARG A C 1
ATOM 858 O O . ARG A 1 105 ? 10.976 -1.966 -1.357 1.00 93.62 105 ARG A O 1
ATOM 865 N N . LYS A 1 106 ? 12.815 -1.445 -2.5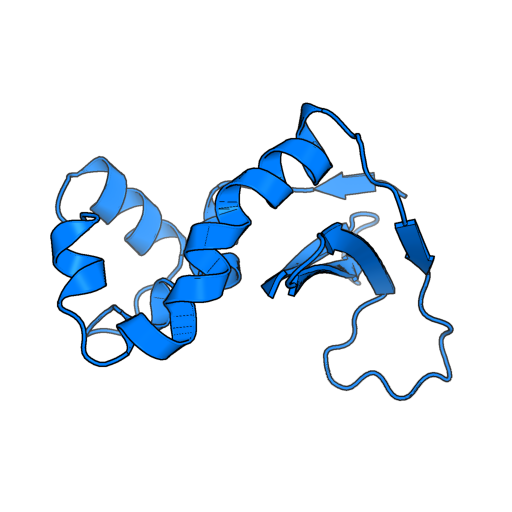28 1.00 92.12 106 LYS A N 1
ATOM 866 C CA . LYS A 1 106 ? 13.683 -2.490 -2.005 1.00 92.12 106 LYS A CA 1
ATOM 867 C C . LYS A 1 106 ? 14.100 -2.121 -0.587 1.00 92.12 106 LYS A C 1
ATOM 869 O O . LYS A 1 106 ? 14.605 -1.023 -0.332 1.00 92.12 106 LYS A O 1
ATOM 874 N N . ASN A 1 107 ? 13.906 -3.037 0.352 1.00 89.19 107 ASN A N 1
ATOM 875 C CA . ASN A 1 107 ? 14.493 -2.862 1.670 1.00 89.19 107 ASN A CA 1
ATOM 876 C C . ASN A 1 107 ? 15.995 -3.168 1.594 1.00 89.19 107 ASN A C 1
ATOM 878 O O . ASN A 1 107 ? 16.409 -4.139 0.974 1.00 89.19 107 ASN A O 1
ATOM 882 N N . LEU A 1 108 ? 16.826 -2.342 2.230 1.00 84.12 108 LEU A N 1
ATOM 883 C CA . LEU A 1 108 ? 18.279 -2.551 2.250 1.00 84.12 108 LEU A CA 1
ATOM 884 C C . LEU A 1 108 ? 18.688 -3.684 3.199 1.00 84.12 108 LEU A C 1
ATOM 886 O O . LEU A 1 108 ? 19.773 -4.241 3.063 1.00 84.12 108 LEU A O 1
ATOM 890 N N . LYS A 1 109 ? 17.834 -4.002 4.180 1.00 86.25 109 LYS A N 1
ATOM 891 C CA . LYS A 1 109 ? 18.123 -4.991 5.228 1.00 86.25 109 LYS A CA 1
ATOM 892 C C . LYS A 1 109 ? 17.759 -6.424 4.839 1.00 86.25 109 LYS A C 1
ATOM 894 O O . LYS A 1 109 ? 18.192 -7.354 5.510 1.00 86.25 109 LYS A O 1
ATOM 899 N N . ASP A 1 110 ? 16.962 -6.613 3.792 1.00 86.31 110 ASP A N 1
ATOM 900 C CA . ASP A 1 110 ? 16.541 -7.931 3.324 1.00 86.31 110 ASP A CA 1
ATOM 901 C C . ASP A 1 110 ? 16.463 -7.977 1.786 1.00 86.31 110 ASP A C 1
ATOM 903 O O . ASP A 1 110 ? 16.844 -7.040 1.090 1.00 86.31 110 ASP A O 1
ATOM 907 N N . LYS A 1 111 ? 16.038 -9.118 1.232 1.00 87.69 111 LYS A N 1
ATOM 908 C CA . LYS A 1 111 ? 15.904 -9.317 -0.223 1.00 87.69 111 LYS A CA 1
ATOM 909 C C . LYS A 1 111 ? 14.481 -9.029 -0.732 1.00 87.69 111 LYS A C 1
ATOM 911 O O . LYS A 1 111 ? 14.147 -9.445 -1.847 1.00 87.69 111 LYS A O 1
ATOM 916 N N . TYR A 1 112 ? 13.641 -8.376 0.074 1.00 92.88 112 TYR A N 1
ATOM 917 C CA . TYR A 1 112 ? 12.242 -8.094 -0.228 1.00 92.88 112 TYR A CA 1
ATOM 918 C C . TYR A 1 112 ? 12.008 -6.645 -0.659 1.00 92.88 112 TYR A C 1
ATOM 920 O O . TYR A 1 112 ? 12.752 -5.709 -0.359 1.00 92.88 112 TYR A O 1
ATOM 928 N N . TYR A 1 113 ? 10.916 -6.490 -1.394 1.00 93.06 113 TYR A N 1
ATOM 929 C CA . TYR A 1 113 ? 10.382 -5.227 -1.860 1.00 93.06 113 TYR A CA 1
ATOM 930 C C . TYR A 1 113 ? 9.070 -4.946 -1.135 1.00 93.06 113 TYR A C 1
ATOM 932 O O . TYR A 1 113 ? 8.248 -5.848 -0.977 1.00 93.06 113 TYR A O 1
ATOM 940 N N . TYR A 1 114 ? 8.869 -3.703 -0.718 1.00 92.38 114 TYR A N 1
ATOM 941 C CA . TYR A 1 114 ? 7.727 -3.276 0.080 1.00 92.38 114 TYR A CA 1
ATOM 942 C C . TYR A 1 114 ? 7.015 -2.107 -0.596 1.00 92.38 114 TYR A C 1
ATOM 944 O O . TYR A 1 114 ? 7.678 -1.206 -1.118 1.00 92.38 114 TYR A O 1
ATOM 952 N N . PRO A 1 115 ? 5.677 -2.067 -0.562 1.00 92.69 115 PRO A N 1
ATOM 953 C CA . PRO A 1 115 ? 4.936 -0.900 -1.016 1.00 92.69 115 PRO A CA 1
ATOM 954 C C . PRO A 1 115 ? 5.293 0.337 -0.197 1.00 92.69 115 PRO A C 1
ATOM 956 O O . PRO A 1 115 ? 5.256 0.314 1.036 1.00 92.69 115 PRO A O 1
ATOM 959 N N . ALA A 1 116 ? 5.634 1.413 -0.895 1.00 91.31 116 ALA A N 1
ATOM 960 C CA . ALA A 1 116 ? 6.079 2.664 -0.297 1.00 91.31 116 ALA A CA 1
ATOM 961 C C . ALA A 1 116 ? 5.026 3.766 -0.437 1.00 91.31 116 ALA A C 1
ATOM 963 O O . ALA A 1 116 ? 4.828 4.546 0.488 1.00 91.31 116 ALA A O 1
ATOM 964 N N . THR A 1 117 ? 4.338 3.837 -1.576 1.00 90.81 117 THR A N 1
ATOM 965 C CA . THR A 1 117 ? 3.403 4.927 -1.869 1.00 90.81 117 THR A CA 1
ATOM 966 C C . THR A 1 117 ? 2.363 4.499 -2.895 1.00 90.81 117 THR A C 1
ATOM 968 O O . THR A 1 117 ? 2.617 3.591 -3.685 1.00 90.81 117 THR A O 1
ATOM 971 N N . MET A 1 118 ? 1.215 5.169 -2.900 1.00 91.38 118 MET A N 1
ATOM 972 C CA . MET A 1 118 ? 0.155 4.942 -3.875 1.00 91.38 118 MET A CA 1
ATOM 973 C C . MET A 1 118 ? -0.531 6.261 -4.224 1.00 91.38 118 MET A C 1
ATOM 975 O O . MET A 1 118 ? -0.731 7.083 -3.322 1.00 91.38 118 MET A O 1
ATOM 979 N N . TYR A 1 119 ? -0.880 6.432 -5.499 1.00 84.75 119 TYR A N 1
ATOM 980 C CA . TYR A 1 119 ? -1.632 7.568 -6.033 1.00 84.75 119 TYR A CA 1
ATOM 981 C C . TYR A 1 119 ? -2.628 7.135 -7.095 1.00 84.75 119 TYR A C 1
ATOM 983 O O . TYR A 1 119 ? -2.467 6.036 -7.676 1.00 84.75 119 TYR A O 1
#

Nearest PDB structures (foldseek):
  2kc9-assembly1_A  TM=4.264E-01  e=1.656E-01  Escherichia coli K-12
  4fxe-assembly1_E  TM=3.669E-01  e=1.458E-01  Escherichia coli K-12
  8h0i-assembly1_G  TM=4.953E-01  e=5.159E+00  Human immunodeficiency virus 1
  4rj9-assembly1_A  TM=4.985E-01  e=5.860E+00  Oryza sativa Japonica Group

Solvent-accessible surface area (backbone atoms only — not comparable to full-atom values): 6981 Å² total; per-residue (Å²): 139,47,77,53,86,56,80,58,47,48,35,64,36,38,40,49,57,69,61,43,99,55,99,61,55,40,64,58,51,54,50,34,39,76,71,63,75,50,42,75,68,61,43,65,72,31,90,54,29,78,83,25,45,59,27,54,71,47,49,65,54,54,45,27,60,72,71,72,59,64,65,88,38,77,46,74,53,62,90,90,53,98,51,94,83,60,50,42,34,35,42,39,45,81,52,101,88,50,68,39,39,39,32,25,22,68,45,91,90,55,86,41,28,32,77,69,42,48,74

Sequence (119 aa):
FKLSFQTNNLPHLLGLHYTQKEKINAKKIVGRIAEGKITKNSIKRHHEYSKIKDRLINYNFLHKCFIDKDIKLCVIIPENSINPQKIDIAFIENNSNNAMFLGIRKNLKDKYYYPATMY